Protein AF-A0A0F9DF12-F1 (afdb_monomer)

Secondary structure (DSSP, 8-state):
-----SSSSSTTBS-TTSS--SBP-BTTB-S-BPPTTT--TT-B-HHHHHTTPPPHHHHHHHTT---

Radius of gyration: 13.79 Å; Cα contacts (8 Å, |Δi|>4): 90; chains: 1; bounding box: 44×26×28 Å

pLDDT: mean 70.29, std 12.77, range [42.94, 84.88]

Sequence (67 aa):
MNDYSDYDDRIMFADPGGHSALRASSKSNPRNLPCPNCKQPNRLTPADVAAGYQCNTCADMAEGGGY

Organism: NCBI:txid412755

Mean predicted aligned error: 9.81 Å

Structure (mmCIF, N/CA/C/O backbone):
data_AF-A0A0F9DF12-F1
#
_entry.id   AF-A0A0F9DF12-F1
#
loop_
_atom_site.group_PDB
_atom_site.id
_atom_site.type_symbol
_atom_site.label_atom_id
_atom_site.label_alt_id
_atom_site.label_comp_id
_atom_site.label_asym_id
_atom_site.label_entity_id
_atom_site.label_seq_id
_atom_site.pdbx_PDB_ins_code
_atom_site.Cartn_x
_atom_site.Cartn_y
_atom_site.Cartn_z
_atom_site.occupancy
_atom_site.B_iso_or_equiv
_atom_site.auth_seq_id
_atom_site.auth_comp_id
_atom_site.auth_asym_id
_atom_site.auth_atom_id
_atom_site.pdbx_PDB_model_num
ATOM 1 N N . MET A 1 1 ? -29.810 19.297 -19.506 1.00 49.44 1 MET A N 1
ATOM 2 C CA . MET A 1 1 ? -29.071 18.028 -19.352 1.00 49.44 1 MET A CA 1
ATOM 3 C C . MET A 1 1 ? -27.621 18.338 -19.656 1.00 49.44 1 MET A C 1
ATOM 5 O O . MET A 1 1 ? -27.301 18.480 -20.824 1.00 49.44 1 MET A O 1
ATOM 9 N N . ASN A 1 2 ? -26.801 18.577 -18.634 1.00 50.28 2 ASN A N 1
ATOM 10 C CA . ASN A 1 2 ? -25.384 18.884 -18.817 1.00 50.28 2 ASN A CA 1
ATOM 11 C C . ASN A 1 2 ? -24.573 17.884 -17.989 1.00 50.28 2 ASN A C 1
ATOM 13 O O . ASN A 1 2 ? -24.616 17.920 -16.765 1.00 50.28 2 ASN A O 1
ATOM 17 N N . ASP A 1 3 ? -23.991 16.935 -18.714 1.00 59.38 3 ASP A N 1
ATOM 18 C CA . ASP A 1 3 ? -22.714 16.253 -18.494 1.00 59.38 3 ASP A CA 1
ATOM 19 C C . ASP A 1 3 ? -21.933 16.632 -17.213 1.00 59.38 3 ASP A C 1
ATOM 21 O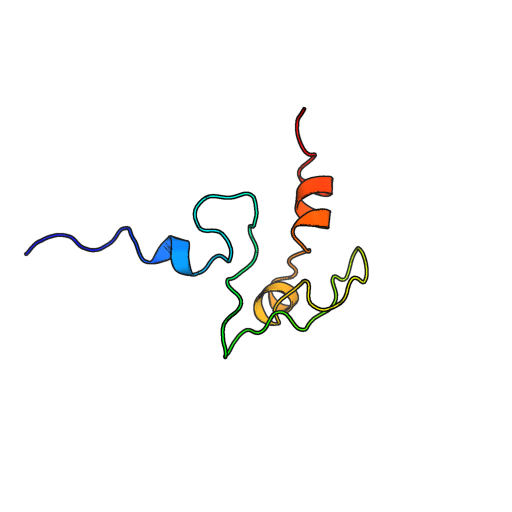 O . ASP A 1 3 ? -21.298 17.679 -17.143 1.00 59.38 3 ASP A O 1
ATOM 25 N N . TYR A 1 4 ? -21.989 15.765 -16.199 1.00 55.62 4 TYR A N 1
ATOM 26 C CA . TYR A 1 4 ? -21.139 15.782 -14.998 1.00 55.62 4 TYR A CA 1
ATOM 27 C C . TYR A 1 4 ? -20.701 14.334 -14.710 1.00 55.62 4 TYR A C 1
ATOM 29 O O . TYR A 1 4 ? -21.168 13.720 -13.756 1.00 55.62 4 TYR A O 1
ATOM 37 N N . SER A 1 5 ? -19.876 13.737 -15.575 1.00 55.09 5 SER A N 1
ATOM 38 C CA . SER A 1 5 ? -19.479 12.322 -15.440 1.00 55.09 5 SER A CA 1
ATOM 39 C C . SER A 1 5 ? -17.999 12.054 -15.759 1.00 55.09 5 SER A C 1
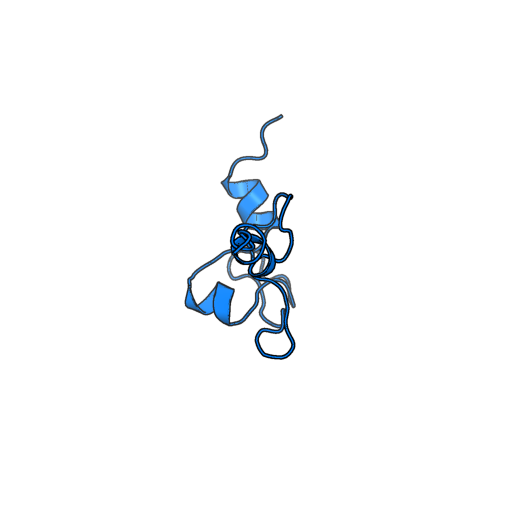ATOM 41 O O . SER A 1 5 ? -17.688 11.036 -16.365 1.00 55.09 5 SER A O 1
ATOM 43 N N . ASP A 1 6 ? -17.080 12.939 -15.360 1.00 52.06 6 ASP A N 1
ATOM 44 C CA . ASP A 1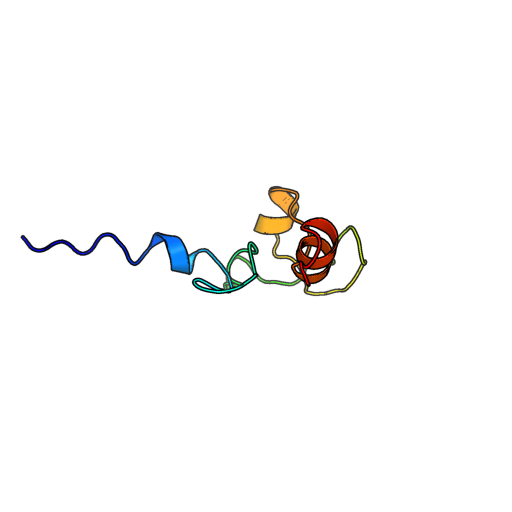 6 ? -15.625 12.702 -15.537 1.00 52.06 6 ASP A CA 1
ATOM 45 C C . ASP A 1 6 ? -14.780 12.939 -14.263 1.00 52.06 6 ASP A C 1
ATOM 47 O O . ASP A 1 6 ? -13.563 12.768 -14.260 1.00 52.06 6 ASP A O 1
ATOM 51 N N . TYR A 1 7 ? -15.400 13.314 -13.137 1.00 51.72 7 TYR A N 1
ATOM 52 C CA . TYR A 1 7 ? -14.671 13.650 -11.899 1.00 51.72 7 TYR A CA 1
ATOM 53 C C . TYR A 1 7 ? -14.717 12.576 -10.796 1.00 51.72 7 TYR A C 1
ATOM 55 O O . TYR A 1 7 ? -14.046 12.742 -9.778 1.00 51.72 7 TYR A O 1
ATOM 63 N N . ASP A 1 8 ? -15.462 11.479 -10.974 1.00 53.72 8 ASP A N 1
ATOM 64 C CA . ASP A 1 8 ? -15.708 10.493 -9.903 1.00 53.72 8 ASP A CA 1
ATOM 65 C C . ASP A 1 8 ? -14.708 9.317 -9.889 1.00 53.72 8 ASP A C 1
ATOM 67 O O . ASP A 1 8 ? -14.451 8.716 -8.850 1.00 53.72 8 ASP A O 1
ATOM 71 N N . ASP A 1 9 ? -14.045 9.014 -11.005 1.00 54.00 9 ASP A N 1
ATOM 72 C CA . ASP A 1 9 ? -13.129 7.865 -11.050 1.00 54.00 9 ASP A CA 1
ATOM 73 C C . ASP A 1 9 ? -11.778 8.134 -10.380 1.00 54.00 9 ASP A C 1
ATOM 75 O O . ASP A 1 9 ? -11.120 7.220 -9.878 1.00 54.00 9 ASP A O 1
ATOM 79 N N . ARG A 1 10 ? -11.357 9.402 -10.305 1.00 54.31 10 ARG A N 1
ATOM 80 C CA . ARG A 1 10 ? -10.050 9.748 -9.731 1.00 54.31 10 ARG A CA 1
ATOM 81 C C . ARG A 1 10 ? -10.079 9.888 -8.204 1.00 54.31 10 ARG A C 1
ATOM 83 O O . ARG A 1 10 ? -9.061 9.649 -7.563 1.00 54.31 10 ARG A O 1
ATOM 90 N N . ILE A 1 11 ? -11.230 10.194 -7.594 1.00 59.38 11 ILE A N 1
ATOM 91 C CA . ILE A 1 11 ? -11.373 10.312 -6.123 1.00 59.38 11 ILE A CA 1
ATOM 92 C C . ILE A 1 11 ? -11.216 8.976 -5.382 1.00 59.38 11 ILE A C 1
ATOM 94 O O . ILE A 1 11 ? -11.022 8.955 -4.167 1.00 59.38 11 ILE A O 1
ATOM 98 N N . MET A 1 12 ? -11.272 7.851 -6.099 1.00 62.56 12 MET A N 1
ATOM 99 C CA . MET A 1 12 ? -11.042 6.521 -5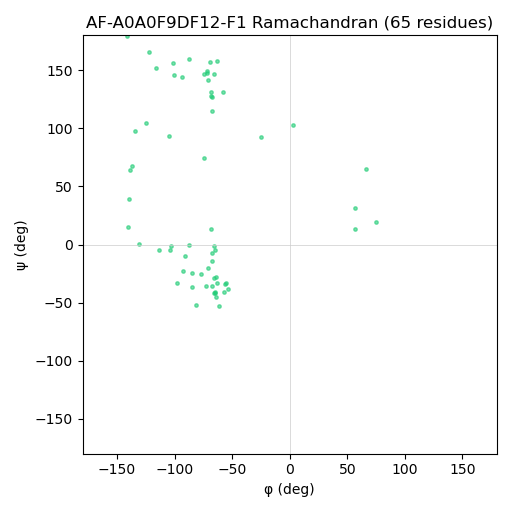.531 1.00 62.56 12 MET A CA 1
ATOM 100 C C . MET A 1 12 ? -9.567 6.297 -5.161 1.00 62.56 12 MET A C 1
ATOM 102 O O . MET A 1 12 ? -9.256 5.426 -4.340 1.00 62.56 12 MET A O 1
ATOM 106 N N . PHE A 1 13 ? -8.667 7.092 -5.745 1.00 65.50 13 PHE A N 1
ATOM 107 C CA . PHE A 1 13 ? -7.222 7.021 -5.566 1.00 65.50 13 PHE A CA 1
ATOM 108 C C . PHE A 1 13 ? -6.735 8.085 -4.584 1.00 65.50 13 PHE A C 1
ATOM 110 O O . PHE A 1 13 ? -7.273 9.186 -4.501 1.00 65.50 13 PHE A O 1
ATOM 117 N N . ALA A 1 14 ? -5.699 7.744 -3.816 1.00 66.81 14 ALA A N 1
ATOM 118 C CA . ALA A 1 14 ? -5.095 8.656 -2.850 1.00 66.81 14 ALA A CA 1
ATOM 119 C C . ALA A 1 14 ? -4.453 9.872 -3.526 1.00 66.81 14 ALA A C 1
ATOM 121 O O . ALA A 1 14 ? -4.374 10.925 -2.899 1.00 66.81 14 ALA A O 1
ATOM 122 N N . ASP A 1 15 ? -4.013 9.717 -4.776 1.00 63.22 15 ASP A N 1
ATOM 123 C CA . ASP A 1 15 ? -3.528 10.815 -5.597 1.00 63.22 15 ASP A CA 1
ATOM 124 C C . ASP A 1 15 ? -4.126 10.724 -7.018 1.00 63.22 15 ASP A C 1
ATOM 126 O O . ASP A 1 15 ? -3.638 9.947 -7.839 1.00 63.22 15 ASP A O 1
ATOM 130 N N . PRO A 1 16 ? -5.202 11.477 -7.318 1.00 54.88 16 PRO A N 1
ATOM 131 C CA . PRO A 1 16 ? -5.884 11.459 -8.617 1.00 54.88 16 PRO A CA 1
ATOM 132 C C . PRO A 1 16 ? -5.038 11.965 -9.804 1.00 54.88 16 PRO A C 1
ATOM 134 O O . PRO A 1 16 ? -5.520 11.941 -10.940 1.00 54.88 16 PRO A O 1
ATOM 137 N N . GLY A 1 17 ? -3.819 12.464 -9.565 1.00 50.41 17 GLY A N 1
ATOM 138 C CA . GLY A 1 17 ? -2.928 13.019 -10.589 1.00 50.41 17 GLY A CA 1
ATOM 139 C C . GLY A 1 17 ? -1.450 12.664 -10.406 1.00 50.41 17 GLY A C 1
ATOM 140 O O . GLY A 1 17 ? -0.600 13.307 -11.016 1.0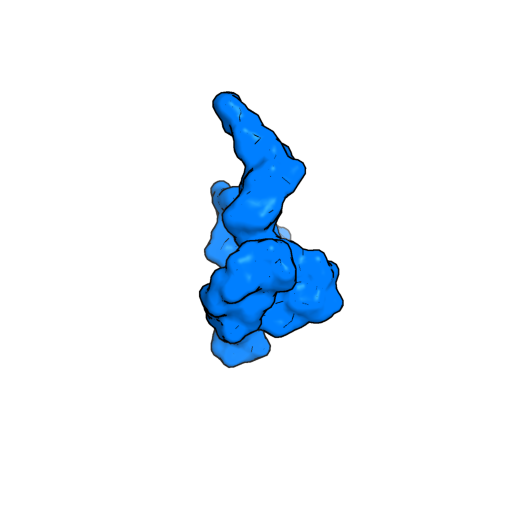0 50.41 17 GLY A O 1
ATOM 141 N N . GLY A 1 18 ? -1.133 11.674 -9.576 1.00 54.97 18 GLY A N 1
ATOM 142 C CA . GLY A 1 18 ? 0.224 11.417 -9.108 1.00 54.97 18 GLY A CA 1
ATOM 143 C C . GLY A 1 18 ? 0.543 9.933 -9.017 1.00 54.97 18 GLY A C 1
ATOM 144 O O . GLY A 1 18 ? -0.282 9.066 -9.287 1.00 54.97 18 GLY A O 1
ATOM 145 N N . HIS A 1 19 ? 1.772 9.629 -8.610 1.00 56.88 19 HIS A N 1
ATOM 146 C CA . HIS A 1 19 ? 2.377 8.288 -8.656 1.00 56.88 19 HIS A CA 1
ATOM 147 C C . HIS A 1 19 ? 1.766 7.256 -7.683 1.00 56.88 19 HIS A C 1
ATOM 149 O O . HIS A 1 19 ? 2.355 6.211 -7.414 1.00 56.88 19 HIS A O 1
ATOM 155 N N . SER A 1 20 ? 0.606 7.536 -7.086 1.00 57.91 20 SER A N 1
ATOM 156 C CA . SER A 1 20 ? -0.014 6.661 -6.092 1.00 57.91 20 SER A CA 1
ATOM 157 C C . SER A 1 20 ? -1.208 5.912 -6.678 1.00 57.91 20 SER A C 1
ATOM 159 O O . SER A 1 20 ? -2.341 6.360 -6.555 1.00 57.91 20 SER A O 1
ATOM 161 N N . ALA A 1 21 ? -0.970 4.697 -7.183 1.00 64.56 21 ALA A N 1
ATOM 162 C CA . ALA A 1 21 ? -2.024 3.732 -7.540 1.00 64.56 21 ALA A CA 1
ATOM 163 C C . ALA A 1 21 ? -2.841 3.216 -6.329 1.00 64.56 21 ALA A C 1
ATOM 165 O O . ALA A 1 21 ? -3.746 2.397 -6.481 1.00 64.56 21 ALA A O 1
ATOM 166 N N . LEU A 1 22 ? -2.507 3.666 -5.115 1.00 71.56 22 LEU A N 1
ATOM 167 C CA . LEU A 1 22 ? -3.179 3.269 -3.882 1.00 71.56 22 LEU A CA 1
ATOM 168 C C . LEU A 1 22 ? -4.542 3.936 -3.747 1.00 71.56 22 LEU A C 1
ATOM 170 O O . LEU A 1 22 ? -4.715 5.106 -4.096 1.00 71.56 22 LEU A O 1
ATOM 174 N N . ARG A 1 23 ? -5.486 3.218 -3.140 1.00 71.88 23 ARG A N 1
ATOM 175 C CA . ARG A 1 23 ? -6.810 3.764 -2.840 1.00 71.88 23 ARG A CA 1
ATOM 176 C C . ARG A 1 23 ? -6.735 4.892 -1.815 1.00 71.88 23 ARG A C 1
ATOM 178 O O . ARG A 1 23 ? -5.908 4.881 -0.897 1.00 71.88 23 ARG A O 1
ATOM 185 N N . ALA A 1 24 ? -7.633 5.865 -1.951 1.00 70.00 24 ALA A N 1
ATOM 186 C CA . ALA A 1 24 ? -7.747 6.966 -1.007 1.00 70.00 24 ALA A CA 1
ATOM 187 C C . ALA A 1 24 ? -8.008 6.435 0.408 1.00 70.00 24 ALA A C 1
ATOM 189 O O . ALA A 1 24 ? -8.899 5.607 0.636 1.00 70.00 24 ALA A O 1
ATOM 190 N N . SER A 1 25 ? -7.235 6.935 1.376 1.00 76.62 25 SER A N 1
ATOM 191 C CA . SER A 1 25 ? -7.500 6.649 2.782 1.00 76.62 25 SER A CA 1
ATOM 192 C C . SER A 1 25 ? -8.809 7.321 3.164 1.00 76.62 25 SER A C 1
ATOM 194 O O . SER A 1 25 ? -8.902 8.544 3.184 1.00 76.62 25 SER A O 1
ATOM 196 N N . SER A 1 26 ? -9.808 6.519 3.495 1.00 69.81 26 SER A N 1
ATOM 197 C CA . SER A 1 26 ? -11.126 6.996 3.908 1.00 69.81 26 SER A CA 1
ATOM 198 C C . SER A 1 26 ? -11.462 6.473 5.294 1.00 69.81 26 SER A C 1
ATOM 200 O O . SER A 1 26 ? -10.843 5.529 5.779 1.00 69.81 26 SER A O 1
ATOM 202 N N . LYS A 1 27 ? -12.489 7.040 5.935 1.00 75.88 27 LYS A N 1
ATOM 203 C CA . LYS A 1 27 ? -12.943 6.58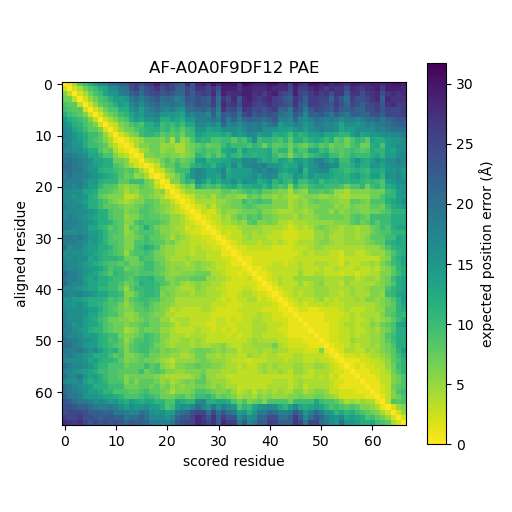3 7.260 1.00 75.88 27 LYS A CA 1
ATOM 204 C C . LYS A 1 27 ? -13.291 5.084 7.276 1.00 75.88 27 LYS A C 1
ATOM 206 O O . LYS A 1 27 ? -13.042 4.415 8.272 1.00 75.88 27 LYS A O 1
ATOM 211 N N . SER A 1 28 ? -13.796 4.565 6.155 1.00 77.00 28 SER A N 1
ATOM 212 C CA . SER A 1 28 ? -14.110 3.141 5.950 1.00 77.00 28 SER A CA 1
ATOM 213 C C . SER A 1 28 ? -12.954 2.321 5.359 1.00 77.00 28 SER A C 1
ATOM 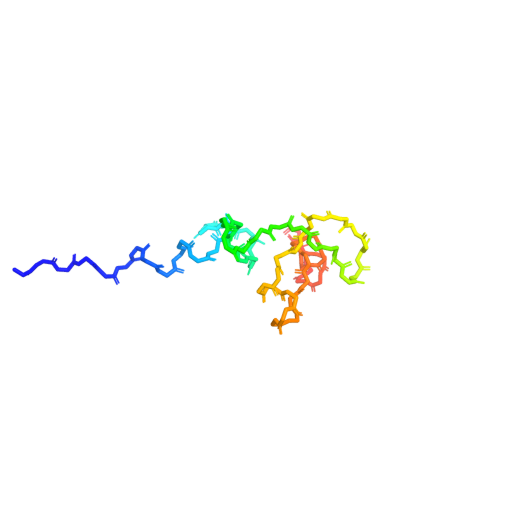215 O O . SER A 1 28 ? -13.042 1.102 5.302 1.00 77.00 28 SER A O 1
ATOM 217 N N . ASN A 1 29 ? -11.878 2.972 4.910 1.00 76.06 29 ASN A N 1
ATOM 218 C CA . ASN A 1 29 ? -10.707 2.339 4.302 1.00 76.06 29 ASN A CA 1
ATOM 219 C C . ASN A 1 29 ? -9.420 3.018 4.815 1.00 76.06 29 ASN A C 1
ATOM 221 O O . ASN A 1 29 ? -8.745 3.716 4.052 1.00 76.06 29 ASN A O 1
ATOM 225 N N . PRO A 1 30 ? -9.120 2.919 6.124 1.00 80.75 30 PRO A N 1
ATOM 226 C CA . PRO A 1 30 ? -7.989 3.622 6.714 1.00 80.75 30 PRO A CA 1
ATOM 227 C C . PRO A 1 30 ? -6.664 2.999 6.265 1.00 80.75 30 PRO A C 1
ATOM 229 O O . PRO A 1 30 ? -6.534 1.778 6.205 1.00 80.75 30 PRO A O 1
ATOM 232 N N . ARG A 1 31 ? -5.643 3.824 6.009 1.00 82.38 31 ARG A N 1
ATOM 233 C CA . ARG A 1 31 ? -4.260 3.353 5.802 1.00 82.38 31 ARG A CA 1
ATOM 234 C C . ARG A 1 31 ? -3.626 2.933 7.129 1.00 82.38 31 ARG A C 1
ATOM 236 O O . ARG A 1 31 ? -2.805 3.657 7.680 1.00 82.38 31 ARG A O 1
ATOM 243 N N . ASN A 1 32 ? -4.029 1.783 7.660 1.00 82.69 32 ASN A N 1
ATOM 244 C CA . ASN A 1 32 ? -3.521 1.237 8.923 1.00 82.69 32 ASN A CA 1
ATOM 245 C C . ASN A 1 32 ? -2.725 -0.067 8.755 1.00 82.69 32 ASN A C 1
ATOM 247 O O . ASN A 1 32 ? -2.161 -0.567 9.727 1.00 82.69 32 ASN A O 1
ATOM 251 N N . LEU A 1 33 ? -2.654 -0.623 7.541 1.00 84.00 33 LEU A N 1
ATOM 252 C CA . LEU A 1 33 ? -1.990 -1.899 7.308 1.00 84.00 33 LEU A CA 1
ATOM 253 C C . LEU A 1 33 ? -0.530 -1.718 6.882 1.00 84.00 33 LEU A C 1
ATOM 255 O O . LEU A 1 33 ? -0.188 -0.762 6.166 1.00 84.00 33 LEU A O 1
ATOM 259 N N . PRO A 1 34 ? 0.356 -2.631 7.322 1.00 84.88 34 PRO A N 1
ATOM 260 C CA . PRO A 1 34 ? 1.736 -2.630 6.888 1.00 84.88 34 PRO A CA 1
ATOM 261 C C . PRO A 1 34 ? 1.859 -3.094 5.433 1.00 84.88 34 PRO A C 1
ATOM 263 O O . PRO A 1 34 ? 1.095 -3.935 4.965 1.00 84.88 34 PRO A O 1
ATOM 266 N N . CYS A 1 35 ? 2.858 -2.576 4.721 1.00 83.38 35 CYS A N 1
ATOM 267 C CA . CYS A 1 35 ? 3.208 -3.091 3.397 1.00 83.38 35 CYS A CA 1
ATOM 268 C C . CYS A 1 35 ? 3.798 -4.509 3.501 1.00 83.38 35 CYS A C 1
ATOM 270 O O . CYS A 1 35 ? 4.744 -4.683 4.269 1.00 83.38 35 CYS A O 1
ATOM 272 N N . PRO A 1 36 ? 3.347 -5.506 2.718 1.00 82.00 36 PRO A N 1
ATOM 273 C CA . PRO A 1 36 ? 3.927 -6.848 2.753 1.00 82.00 36 PRO A CA 1
ATOM 274 C C . PRO A 1 36 ? 5.386 -6.882 2.265 1.00 82.00 36 PRO A C 1
ATOM 276 O O . PRO A 1 36 ? 6.165 -7.693 2.757 1.00 82.00 36 PRO A O 1
ATOM 279 N N . ASN A 1 37 ? 5.784 -5.965 1.373 1.00 83.44 37 ASN A N 1
ATOM 280 C CA . ASN A 1 37 ? 7.136 -5.929 0.804 1.00 83.44 37 ASN A CA 1
ATOM 281 C C . ASN A 1 37 ? 8.159 -5.242 1.720 1.00 83.44 37 ASN A C 1
ATOM 283 O O . ASN A 1 37 ? 9.204 -5.809 2.020 1.00 83.44 37 ASN A O 1
ATOM 287 N N . CYS A 1 38 ? 7.872 -4.024 2.193 1.00 84.88 38 CYS A N 1
ATOM 288 C CA . CYS A 1 38 ? 8.816 -3.253 3.017 1.00 84.88 38 CYS A CA 1
ATOM 289 C C . CYS A 1 38 ? 8.493 -3.250 4.520 1.00 84.88 38 CYS A C 1
ATOM 291 O O . CYS A 1 38 ? 9.221 -2.634 5.295 1.00 84.88 38 CYS A O 1
ATOM 293 N N . LYS A 1 39 ? 7.398 -3.902 4.944 1.00 84.44 39 LYS A N 1
ATOM 294 C CA . LYS A 1 39 ? 6.917 -3.997 6.342 1.00 84.44 39 LYS A CA 1
ATOM 295 C C . LYS A 1 39 ? 6.672 -2.658 7.043 1.00 84.44 39 LYS A C 1
ATOM 297 O O . LYS A 1 39 ? 6.480 -2.610 8.254 1.00 84.44 39 LYS A O 1
ATOM 302 N N . GLN A 1 40 ? 6.645 -1.565 6.287 1.00 82.19 40 GLN A N 1
ATOM 303 C CA . GLN A 1 40 ? 6.374 -0.233 6.809 1.00 82.19 40 GLN A CA 1
ATOM 304 C C . GLN A 1 40 ? 4.911 -0.142 7.271 1.00 82.19 40 GLN A C 1
ATOM 306 O O . GLN A 1 40 ? 4.030 -0.469 6.469 1.00 82.19 40 GLN A O 1
ATOM 311 N N . PRO A 1 41 ? 4.636 0.301 8.513 1.00 82.62 41 PRO A N 1
ATOM 312 C CA . PRO A 1 41 ? 3.279 0.427 9.042 1.00 82.62 41 PRO A CA 1
ATOM 313 C C . PRO A 1 41 ? 2.502 1.561 8.355 1.00 82.62 41 PRO A C 1
ATOM 315 O O . PRO A 1 41 ? 3.101 2.498 7.828 1.00 82.62 41 PRO A O 1
ATOM 318 N N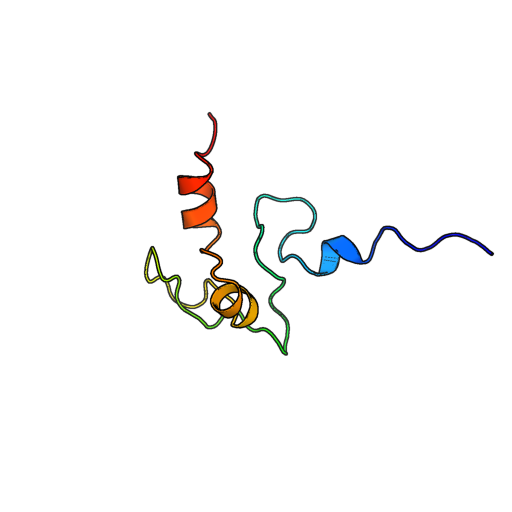 . ASN A 1 42 ? 1.166 1.491 8.386 1.00 80.50 42 ASN A N 1
ATOM 319 C CA . ASN A 1 42 ? 0.256 2.533 7.877 1.00 80.50 42 ASN A CA 1
ATOM 320 C C . ASN A 1 42 ? 0.474 2.910 6.400 1.00 80.50 42 ASN A C 1
ATOM 322 O O . ASN A 1 42 ? 0.294 4.059 5.990 1.00 80.50 42 ASN A O 1
ATOM 326 N N . ARG A 1 43 ? 0.903 1.950 5.575 1.00 82.31 43 ARG A N 1
ATOM 327 C CA . ARG A 1 43 ? 1.187 2.197 4.155 1.00 82.31 43 ARG A CA 1
ATOM 328 C C . ARG A 1 43 ? 0.046 1.791 3.243 1.00 82.31 43 ARG A C 1
ATOM 330 O O . ARG A 1 43 ? -0.134 2.472 2.235 1.00 82.31 43 ARG A O 1
ATOM 337 N N . LEU A 1 44 ? -0.695 0.745 3.594 1.00 82.25 44 LEU A N 1
ATOM 338 C CA . LEU A 1 44 ? -1.780 0.190 2.793 1.00 82.25 44 LEU A CA 1
ATOM 339 C C . LEU A 1 44 ? -3.112 0.322 3.513 1.00 82.25 44 LEU A C 1
ATOM 341 O O . LEU A 1 44 ? -3.181 0.325 4.746 1.00 82.25 44 LEU A O 1
ATOM 345 N N . THR A 1 45 ? -4.171 0.416 2.722 1.00 84.69 45 THR A N 1
ATOM 346 C CA . THR A 1 45 ? -5.532 0.252 3.211 1.00 84.69 45 THR A CA 1
ATOM 347 C C . THR A 1 45 ? -5.943 -1.225 3.192 1.00 84.69 45 THR A C 1
ATOM 349 O O . THR A 1 45 ? -5.340 -2.021 2.467 1.00 84.69 45 THR A O 1
ATOM 352 N N . PRO A 1 46 ? -6.965 -1.636 3.961 1.00 83.75 46 PRO A N 1
ATOM 353 C CA . PRO A 1 46 ? -7.525 -2.982 3.850 1.00 83.75 46 PRO A CA 1
ATOM 354 C C . PRO A 1 46 ? -8.007 -3.318 2.437 1.00 83.75 46 PRO A C 1
ATOM 356 O O . PRO A 1 46 ? -7.828 -4.456 2.014 1.00 83.75 46 PRO A O 1
ATOM 359 N N . ALA A 1 47 ? -8.534 -2.350 1.677 1.00 82.50 47 ALA A N 1
ATOM 360 C CA . ALA A 1 47 ? -8.876 -2.568 0.271 1.00 82.50 47 ALA A CA 1
ATOM 361 C C . ALA A 1 47 ? -7.639 -2.850 -0.595 1.00 82.50 47 ALA A C 1
ATOM 363 O O . ALA A 1 47 ? -7.682 -3.743 -1.438 1.00 82.50 47 ALA A O 1
ATOM 364 N N . ASP A 1 48 ? -6.534 -2.133 -0.363 1.00 81.12 48 ASP A N 1
ATOM 365 C CA . ASP A 1 48 ? -5.284 -2.370 -1.089 1.00 81.12 48 ASP A CA 1
ATOM 366 C C . ASP A 1 48 ? -4.734 -3.773 -0.782 1.00 81.12 48 ASP A C 1
ATOM 368 O O . ASP A 1 48 ? -4.385 -4.511 -1.698 1.00 81.12 48 ASP A O 1
ATOM 372 N N . VAL A 1 49 ? -4.718 -4.185 0.493 1.00 82.38 49 VAL A N 1
ATOM 373 C CA . VAL A 1 49 ? -4.245 -5.523 0.897 1.00 82.38 49 VAL A CA 1
ATOM 374 C C . VAL A 1 49 ? -5.144 -6.631 0.348 1.00 82.38 49 VAL A C 1
ATOM 376 O O . VAL A 1 49 ? -4.632 -7.635 -0.140 1.00 82.38 49 VAL A O 1
ATOM 379 N N . ALA A 1 50 ? -6.467 -6.452 0.386 1.00 83.12 50 ALA A N 1
ATOM 380 C CA . ALA A 1 50 ? -7.417 -7.425 -0.152 1.00 83.12 50 ALA A CA 1
ATOM 381 C C . ALA A 1 50 ? -7.260 -7.622 -1.668 1.00 83.12 50 ALA A C 1
ATOM 383 O O . ALA A 1 50 ? -7.446 -8.728 -2.167 1.00 83.12 50 ALA A O 1
ATOM 384 N N . ALA A 1 51 ? -6.890 -6.563 -2.389 1.00 79.94 51 ALA A N 1
ATOM 385 C CA . ALA A 1 51 ? -6.598 -6.618 -3.816 1.00 79.94 51 ALA A CA 1
ATOM 386 C C . ALA A 1 51 ? -5.132 -6.983 -4.134 1.00 79.94 51 ALA A C 1
ATOM 388 O O . ALA A 1 51 ? -4.774 -7.095 -5.303 1.00 79.94 51 ALA A O 1
ATOM 389 N N . GLY A 1 52 ? -4.286 -7.204 -3.119 1.00 82.69 52 GLY A N 1
ATOM 390 C CA . GLY A 1 52 ? -2.884 -7.591 -3.299 1.00 82.69 52 GLY A CA 1
ATOM 391 C C . GLY A 1 52 ? -1.960 -6.452 -3.743 1.00 82.69 52 GLY A C 1
ATOM 392 O O . GLY A 1 52 ? -0.876 -6.713 -4.261 1.00 82.69 52 GLY A O 1
ATOM 393 N N . TYR A 1 53 ? -2.360 -5.195 -3.544 1.00 79.31 53 TYR A N 1
ATOM 394 C CA . TYR A 1 53 ? -1.531 -4.040 -3.868 1.00 79.31 53 TYR A CA 1
ATOM 395 C C . TYR A 1 53 ? -0.361 -3.878 -2.891 1.00 79.31 53 TYR A C 1
ATOM 397 O O . TYR A 1 53 ? -0.442 -4.153 -1.691 1.00 79.31 53 TYR A O 1
ATOM 405 N N . GLN A 1 54 ? 0.741 -3.362 -3.427 1.00 80.25 54 GLN A N 1
ATOM 406 C CA . GLN A 1 54 ? 1.947 -2.994 -2.691 1.00 80.25 54 GLN A CA 1
ATOM 407 C C . GLN A 1 54 ? 2.007 -1.480 -2.458 1.00 80.25 54 GLN A C 1
ATOM 409 O O . GLN A 1 54 ? 1.380 -0.711 -3.182 1.00 80.25 54 GLN A O 1
ATOM 414 N N . CYS A 1 55 ? 2.739 -1.025 -1.431 1.00 80.94 55 CYS A N 1
ATOM 415 C CA . CYS A 1 55 ? 2.795 0.408 -1.120 1.00 80.94 55 CYS A CA 1
ATOM 416 C C . CYS A 1 55 ? 3.413 1.228 -2.258 1.00 80.94 55 CYS A C 1
ATOM 418 O O . CYS A 1 55 ? 4.211 0.697 -3.023 1.00 80.94 55 CYS A O 1
ATOM 420 N N . ASN A 1 56 ? 3.118 2.533 -2.307 1.00 75.81 56 ASN A N 1
ATOM 421 C CA . ASN A 1 56 ? 3.625 3.429 -3.348 1.00 75.81 56 ASN A CA 1
ATOM 422 C C . ASN A 1 56 ? 5.151 3.385 -3.492 1.00 75.81 56 ASN A C 1
ATOM 424 O O . ASN A 1 56 ? 5.623 3.364 -4.605 1.00 75.81 56 ASN A O 1
ATOM 428 N N . THR A 1 57 ? 5.923 3.279 -2.410 1.00 75.19 57 THR A N 1
ATOM 429 C CA . THR A 1 57 ? 7.387 3.161 -2.487 1.00 75.19 57 THR A CA 1
ATOM 430 C C . THR A 1 57 ? 7.818 1.856 -3.149 1.00 75.19 57 THR A C 1
ATOM 432 O O . THR A 1 57 ? 8.742 1.843 -3.946 1.00 75.19 57 THR A O 1
ATOM 435 N N . CYS A 1 58 ? 7.165 0.738 -2.824 1.00 79.81 58 CYS A N 1
ATOM 436 C CA . CYS A 1 58 ? 7.470 -0.544 -3.456 1.00 79.81 58 CYS A CA 1
ATOM 437 C C . CYS A 1 58 ? 6.968 -0.602 -4.895 1.00 79.81 58 CYS A C 1
ATOM 439 O O . CYS A 1 58 ? 7.643 -1.196 -5.723 1.00 79.8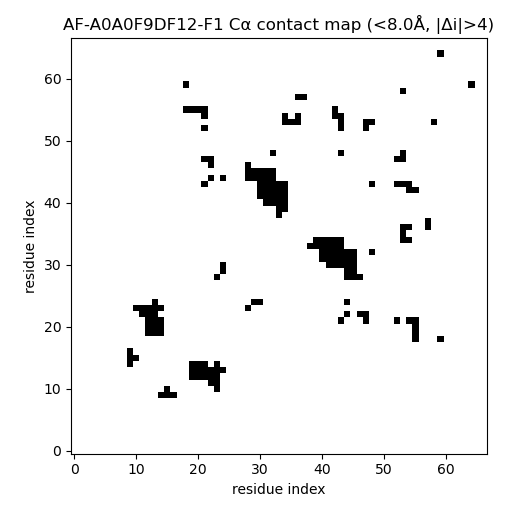1 58 CYS A O 1
ATOM 441 N N . ALA A 1 59 ? 5.822 0.018 -5.178 1.00 77.81 59 ALA A N 1
ATOM 442 C CA . ALA A 1 59 ? 5.327 0.217 -6.528 1.00 77.81 59 ALA A CA 1
ATOM 443 C C . ALA A 1 59 ? 6.304 1.070 -7.331 1.00 77.81 59 ALA A C 1
ATOM 445 O O . ALA A 1 59 ? 6.800 0.582 -8.320 1.00 77.81 59 ALA A O 1
ATOM 446 N N . ASP A 1 60 ? 6.701 2.242 -6.855 1.00 75.38 60 ASP A N 1
ATOM 447 C CA . ASP A 1 60 ? 7.657 3.136 -7.516 1.00 75.38 60 ASP A CA 1
ATOM 448 C C . ASP A 1 60 ? 9.014 2.456 -7.788 1.00 75.38 60 ASP A C 1
ATOM 450 O O . ASP A 1 60 ? 9.565 2.547 -8.884 1.00 75.38 60 ASP A O 1
ATOM 454 N N . MET A 1 61 ? 9.508 1.656 -6.835 1.00 73.62 61 MET A N 1
ATOM 455 C CA . MET A 1 61 ? 10.702 0.827 -7.041 1.00 73.62 61 MET A CA 1
ATOM 456 C C . MET A 1 61 ? 10.494 -0.309 -8.061 1.00 73.62 61 MET A C 1
ATOM 458 O O . MET A 1 61 ? 11.437 -0.659 -8.765 1.00 73.62 61 MET A O 1
ATOM 462 N N . ALA A 1 62 ? 9.305 -0.919 -8.123 1.00 72.44 62 ALA A N 1
ATOM 463 C CA . ALA A 1 62 ? 9.003 -2.060 -8.998 1.00 72.44 62 ALA A CA 1
ATOM 464 C C . ALA A 1 62 ? 8.604 -1.646 -10.423 1.00 72.44 62 ALA A C 1
ATOM 466 O O . ALA A 1 62 ? 8.991 -2.301 -11.384 1.00 72.44 62 ALA A O 1
ATOM 467 N N . GLU A 1 63 ? 7.873 -0.541 -10.544 1.00 66.12 63 GLU A N 1
ATOM 468 C CA . GLU A 1 63 ? 7.550 0.171 -11.785 1.00 66.12 63 GLU A CA 1
ATOM 469 C C . GLU A 1 63 ? 8.821 0.807 -12.380 1.00 66.12 63 GLU A C 1
ATOM 471 O O . GLU A 1 63 ? 8.803 1.297 -13.505 1.00 66.12 63 GLU A O 1
ATOM 476 N N . GLY A 1 64 ? 9.934 0.748 -11.634 1.00 53.91 64 GLY A N 1
ATOM 477 C CA . GLY A 1 64 ? 11.261 1.120 -12.077 1.00 53.91 64 GLY A CA 1
ATOM 478 C C . GLY A 1 64 ? 11.328 2.603 -12.353 1.00 53.91 64 GLY A C 1
ATOM 479 O O . GLY A 1 64 ? 11.527 2.947 -13.512 1.00 53.91 64 GLY A O 1
ATOM 480 N N . GLY A 1 65 ? 11.159 3.430 -11.304 1.00 48.06 65 GLY A N 1
ATOM 481 C CA . GLY A 1 65 ? 11.373 4.880 -11.305 1.00 48.06 65 GLY A CA 1
ATOM 482 C C . GLY A 1 65 ? 12.356 5.299 -12.393 1.00 48.06 65 GLY A C 1
ATOM 483 O O . GLY A 1 65 ? 13.575 5.219 -12.221 1.00 48.06 65 GLY A O 1
ATOM 484 N N . GLY A 1 66 ? 11.785 5.628 -13.551 1.00 42.94 66 GLY A N 1
ATOM 485 C CA . GLY A 1 66 ? 12.522 5.997 -14.739 1.00 42.94 66 GLY A CA 1
ATOM 486 C C . GLY A 1 66 ? 13.196 7.324 -14.450 1.00 42.94 66 GLY A C 1
ATOM 487 O O . GLY A 1 66 ? 12.547 8.252 -13.973 1.00 42.94 66 GLY A O 1
ATOM 488 N N . TYR A 1 67 ? 14.503 7.336 -14.674 1.00 43.12 67 TYR A N 1
ATOM 489 C CA . TYR A 1 67 ? 15.395 8.492 -14.716 1.00 43.12 67 TYR A CA 1
ATOM 490 C C . TYR A 1 67 ? 14.786 9.741 -15.375 1.00 43.12 67 TYR A C 1
ATOM 492 O O . TYR A 1 67 ? 14.010 9.604 -16.350 1.00 43.12 67 TYR A O 1
#

Solvent-accessible surface area (backbone atoms only — not comparable to full-atom values): 4170 Å² total; per-residue (Å²): 141,78,93,85,85,83,74,70,77,38,67,56,27,61,34,69,86,54,90,32,91,45,61,34,69,36,98,91,32,47,45,68,34,52,18,88,87,78,62,43,70,47,52,24,24,61,64,33,53,75,71,68,55,65,29,52,70,58,41,45,63,69,75,48,72,75,128

Foldseek 3Di:
DDDDPDPPPQQQFCGSPDLGPAGNADPVWFQQDAFPPPRHGSQHTPVCVVVPHGGSVVVCVVVPVDD